Protein AF-A0A7V9NIE2-F1 (afdb_monomer)

Solvent-accessible surface area (backbone atoms only — not comparable to full-atom values): 6715 Å² total; per-residue (Å²): 135,88,82,85,73,83,76,85,83,77,75,79,85,68,90,75,91,60,94,79,63,49,63,62,54,50,50,54,48,51,52,43,43,53,53,33,67,74,74,53,72,63,60,43,88,40,76,58,90,54,33,42,26,40,33,20,79,86,56,65,52,68,49,96,52,46,78,55,69,90,69,70,85,76,87,76,73,86,70,69,70,70,79,73,52,81,70,78,75,77,83,80,76,85,78,84,80,132

Foldseek 3Di:
DDDPDPDDPPPPPDPDDDPPVPVVVVVVLVVQVVVCVVVPFPWDWDDDPQFTWTAGPRSRDTDPTDGHDPDDDDDDDDDDVVVVPPDDPPPDDDDDDD

Sequence (98 aa):
MVTNYPRTLTADDAPVAAHTGNVLAWAARRVRQALCGLGGHDTVRHFEGKRVMMRCISCGHDTPGWEVADRGPRPRFEGDPRRHRLARTPTLTLRKSA

Nearest PDB structures (foldseek):
  7eu1-assembly1_I  TM=2.777E-01  e=5.182E+00  Arabidopsis thaliana
  4s36-assembly1_A  TM=2.527E-01  e=5.534E+00  Pseudomonas aeruginosa
  6elz-assembly1_n  TM=3.019E-01  e=9.992E+00  Saccharomyces cerevisiae S288C
  6rfl-assembly1_I  TM=2.567E-01  e=4.853E+00  Vaccinia virus GLV-1h68
  4s37-assembly3_G  TM=2.519E-01  e=8.762E+00  Pseudomonas aeruginosa

Structure (mmCIF, N/CA/C/O backbone):
data_AF-A0A7V9NIE2-F1
#
_entry.id   AF-A0A7V9NIE2-F1
#
loop_
_atom_site.group_PDB
_atom_site.id
_atom_site.type_symbol
_atom_site.label_atom_id
_atom_site.label_alt_id
_atom_site.label_comp_id
_atom_site.label_asym_id
_atom_site.label_entity_id
_atom_site.label_seq_id
_atom_site.pdbx_PDB_ins_code
_atom_site.Cartn_x
_atom_site.Cartn_y
_atom_site.Cartn_z
_atom_site.occupancy
_atom_site.B_iso_or_equiv
_atom_site.auth_seq_id
_atom_site.auth_comp_id
_atom_site.auth_asym_id
_atom_site.auth_atom_id
_atom_site.pdbx_PDB_model_num
ATOM 1 N N . MET A 1 1 ? 1.210 17.596 15.041 1.00 43.22 1 MET A N 1
ATOM 2 C CA . MET A 1 1 ? 1.538 16.349 14.318 1.00 43.22 1 MET A CA 1
ATOM 3 C C . MET A 1 1 ? 1.330 16.629 12.837 1.00 43.22 1 MET A C 1
ATOM 5 O O . MET A 1 1 ? 0.198 16.838 12.431 1.00 43.22 1 MET A O 1
ATOM 9 N N . VAL A 1 2 ? 2.409 16.802 12.072 1.00 36.66 2 VAL A N 1
ATOM 10 C CA . VAL A 1 2 ? 2.341 17.173 10.648 1.00 36.66 2 VAL A CA 1
ATOM 11 C C . VAL A 1 2 ? 2.167 15.890 9.839 1.00 36.66 2 VAL A C 1
ATOM 13 O O . VAL A 1 2 ? 3.130 15.160 9.633 1.00 36.66 2 VAL A O 1
ATOM 16 N N . THR A 1 3 ? 0.944 15.574 9.418 1.00 55.72 3 THR A N 1
ATOM 17 C CA . THR A 1 3 ? 0.688 14.462 8.491 1.00 55.72 3 THR A CA 1
ATOM 18 C C . THR A 1 3 ? 0.656 15.003 7.070 1.00 55.72 3 THR A C 1
ATOM 20 O O . THR A 1 3 ? -0.396 15.347 6.535 1.00 55.72 3 THR A O 1
ATOM 23 N N . ASN A 1 4 ? 1.842 15.119 6.480 1.00 52.16 4 ASN A N 1
ATOM 24 C CA . ASN A 1 4 ? 2.006 15.283 5.043 1.00 52.16 4 ASN A CA 1
ATOM 25 C C . ASN A 1 4 ? 1.734 13.921 4.385 1.00 52.16 4 ASN A C 1
ATOM 27 O O . ASN A 1 4 ? 2.594 13.043 4.405 1.00 52.16 4 ASN A O 1
ATOM 31 N N . TYR A 1 5 ? 0.521 13.722 3.868 1.00 52.66 5 TYR A N 1
ATOM 32 C CA . TYR A 1 5 ? 0.242 12.616 2.956 1.00 52.66 5 TYR A CA 1
ATOM 33 C C . TYR A 1 5 ? 0.466 13.123 1.530 1.00 52.66 5 TYR A C 1
ATOM 35 O O . TYR A 1 5 ? -0.289 13.993 1.081 1.00 52.66 5 TYR A O 1
ATOM 43 N N . PRO A 1 6 ? 1.481 12.624 0.804 1.00 52.41 6 PRO A N 1
ATOM 44 C CA . PRO A 1 6 ? 1.607 12.948 -0.603 1.00 52.41 6 PRO A CA 1
ATOM 45 C C . PRO A 1 6 ? 0.386 12.404 -1.353 1.00 52.41 6 PRO A C 1
ATOM 47 O O . PRO A 1 6 ? -0.094 11.299 -1.100 1.00 52.41 6 PRO A O 1
ATOM 50 N N . ARG A 1 7 ? -0.127 13.260 -2.239 1.00 53.91 7 ARG A N 1
ATOM 51 C CA . ARG A 1 7 ? -1.329 13.088 -3.057 1.00 53.91 7 ARG A CA 1
ATOM 52 C C . ARG A 1 7 ? -1.369 11.728 -3.759 1.00 53.91 7 ARG A C 1
ATOM 54 O O . ARG A 1 7 ? -0.353 11.200 -4.201 1.00 53.91 7 ARG A O 1
ATOM 61 N N . THR A 1 8 ? -2.591 11.233 -3.910 1.00 52.78 8 THR A N 1
ATOM 62 C CA . THR A 1 8 ? -2.993 10.098 -4.738 1.00 52.78 8 THR A CA 1
ATOM 63 C C . THR A 1 8 ? -2.425 10.209 -6.154 1.00 52.78 8 THR A C 1
ATOM 65 O O . THR A 1 8 ? -2.799 11.094 -6.919 1.00 52.78 8 THR A O 1
ATOM 68 N N . LEU A 1 9 ? -1.545 9.274 -6.513 1.00 52.50 9 LEU A N 1
ATOM 69 C CA . LEU A 1 9 ? -1.242 8.942 -7.903 1.00 52.50 9 LEU A CA 1
ATOM 70 C C . LEU A 1 9 ? -2.406 8.094 -8.427 1.00 52.50 9 LEU A C 1
ATOM 72 O O . LEU A 1 9 ? -2.334 6.867 -8.442 1.00 52.50 9 LEU A O 1
ATOM 76 N N . THR A 1 10 ? -3.512 8.743 -8.784 1.00 42.88 10 THR A N 1
ATOM 77 C CA . THR A 1 10 ? -4.519 8.132 -9.654 1.00 42.88 10 THR A CA 1
ATOM 78 C C . THR A 1 10 ? -3.874 7.985 -11.027 1.00 42.88 10 THR A C 1
ATOM 80 O O . THR A 1 10 ? -3.767 8.950 -11.779 1.00 42.88 10 THR A O 1
ATOM 83 N N . ALA A 1 11 ? -3.352 6.797 -11.324 1.00 47.41 11 ALA A N 1
ATOM 84 C CA . ALA A 1 11 ? -3.112 6.417 -12.703 1.00 47.41 11 ALA A CA 1
ATOM 85 C C . ALA A 1 11 ? -4.488 6.091 -13.290 1.00 47.41 11 ALA A C 1
ATOM 87 O O . ALA A 1 11 ? -5.058 5.046 -12.989 1.00 47.41 11 ALA A O 1
ATOM 88 N N . ASP A 1 12 ? -5.044 7.037 -14.042 1.00 43.59 12 ASP A N 1
ATOM 89 C CA . ASP A 1 12 ? -6.194 6.799 -14.902 1.00 43.59 12 ASP A CA 1
ATOM 90 C C . ASP A 1 12 ? -5.819 5.712 -15.920 1.00 43.59 12 ASP A C 1
ATOM 92 O O . ASP A 1 12 ? -5.156 5.982 -16.923 1.00 43.59 12 ASP A O 1
ATOM 96 N N . ASP A 1 13 ? -6.235 4.471 -15.672 1.00 46.75 13 ASP A N 1
ATOM 97 C CA . ASP A 1 13 ? -6.237 3.416 -16.685 1.00 46.75 13 ASP A CA 1
ATOM 98 C C . ASP A 1 13 ? -7.392 3.681 -17.669 1.00 46.75 13 ASP A C 1
ATOM 100 O O . ASP A 1 13 ? -8.412 2.992 -17.694 1.00 46.75 13 ASP A O 1
ATOM 104 N N . ALA A 1 14 ? -7.243 4.718 -18.496 1.00 40.78 14 ALA A N 1
ATOM 105 C CA . ALA A 1 14 ? -8.038 4.859 -19.708 1.00 40.78 14 ALA A CA 1
ATOM 106 C C . ALA A 1 14 ? -7.542 3.820 -20.734 1.00 40.78 14 ALA A C 1
ATOM 108 O O . ALA A 1 14 ? -6.353 3.820 -21.074 1.00 40.78 14 ALA A O 1
ATOM 109 N N . PRO A 1 15 ? -8.401 2.932 -21.270 1.00 48.62 15 PRO A N 1
ATOM 110 C CA . PRO A 1 15 ? -7.987 1.997 -22.307 1.00 48.62 15 PRO A CA 1
ATOM 111 C C . PRO A 1 15 ? -7.808 2.753 -23.631 1.00 48.62 15 PRO A C 1
ATOM 113 O O . PRO A 1 15 ? -8.755 2.949 -24.390 1.00 48.62 15 PRO A O 1
ATOM 116 N N . VAL A 1 16 ? -6.579 3.189 -23.917 1.00 49.56 16 VAL A N 1
ATOM 117 C CA . VAL A 1 16 ? -6.219 3.790 -25.208 1.00 49.56 16 VAL A CA 1
ATOM 118 C C . VAL A 1 16 ? -5.820 2.678 -26.179 1.00 49.56 16 VAL A C 1
ATOM 120 O O . VAL A 1 16 ? -4.867 1.931 -25.959 1.00 49.56 16 VAL A O 1
ATOM 123 N N . ALA A 1 17 ? -6.593 2.544 -27.252 1.00 50.75 17 ALA A N 1
ATOM 124 C CA . ALA A 1 17 ? -6.410 1.549 -28.297 1.00 50.75 17 ALA A CA 1
ATOM 125 C C . ALA A 1 17 ? -5.091 1.749 -29.076 1.00 50.75 17 ALA A C 1
ATOM 127 O O . ALA A 1 17 ? -4.906 2.773 -29.726 1.00 50.75 17 ALA A O 1
ATOM 128 N N . ALA A 1 18 ? -4.209 0.739 -29.076 1.00 50.22 18 ALA A N 1
ATOM 129 C CA . ALA A 1 18 ? -3.139 0.564 -30.068 1.00 50.22 18 ALA A CA 1
ATOM 130 C C . ALA A 1 18 ? -2.716 -0.921 -30.142 1.00 50.22 18 ALA A C 1
ATOM 132 O O . ALA A 1 18 ? -2.052 -1.450 -29.250 1.00 50.22 18 ALA A O 1
ATOM 133 N N . HIS A 1 19 ? -3.136 -1.627 -31.195 1.00 57.91 19 HIS A N 1
ATOM 134 C CA . HIS A 1 19 ? -3.146 -3.099 -31.248 1.00 57.91 19 HIS A CA 1
ATOM 135 C C . HIS A 1 19 ? -1.834 -3.768 -31.726 1.00 57.91 19 HIS A C 1
ATOM 137 O O . HIS A 1 19 ? -1.786 -4.985 -31.850 1.00 57.91 19 HIS A O 1
ATOM 143 N N . THR A 1 20 ? -0.744 -3.023 -31.941 1.00 57.28 20 THR A N 1
ATOM 144 C CA . THR A 1 20 ? 0.570 -3.583 -32.350 1.00 57.28 20 THR A CA 1
ATOM 145 C C . THR A 1 20 ? 1.685 -3.387 -31.316 1.00 57.28 20 THR A C 1
ATOM 147 O O . THR A 1 20 ? 2.603 -4.199 -31.249 1.00 57.28 20 THR A O 1
ATOM 150 N N . GLY A 1 21 ? 1.588 -2.383 -30.436 1.00 60.09 21 GLY A N 1
ATOM 151 C CA . GLY A 1 21 ? 2.552 -2.157 -29.343 1.00 60.09 21 GLY A CA 1
ATOM 152 C C . GLY A 1 21 ? 2.277 -2.963 -28.064 1.00 60.09 21 GLY A C 1
ATOM 153 O O . GLY A 1 21 ? 3.125 -3.032 -27.175 1.00 60.09 21 GLY A O 1
ATOM 154 N N . ASN A 1 22 ? 1.101 -3.588 -27.962 1.00 74.00 22 ASN A N 1
ATOM 155 C CA . ASN A 1 22 ? 0.602 -4.162 -26.710 1.00 74.00 22 ASN A CA 1
ATOM 156 C C . ASN A 1 22 ? 1.314 -5.472 -26.313 1.00 74.00 22 ASN A C 1
ATOM 158 O O . ASN A 1 22 ? 1.585 -5.700 -25.138 1.00 74.00 22 ASN A O 1
ATOM 162 N N . VAL A 1 23 ? 1.700 -6.313 -27.282 1.00 84.75 23 VAL A N 1
ATOM 163 C CA . VAL A 1 23 ? 2.344 -7.611 -26.994 1.00 84.75 23 VAL A CA 1
ATOM 164 C C . VAL A 1 23 ? 3.772 -7.429 -26.482 1.00 84.75 23 VAL A C 1
ATOM 166 O O . VAL A 1 23 ? 4.138 -8.029 -25.474 1.00 84.75 23 VAL A O 1
ATOM 169 N N . LEU A 1 24 ? 4.569 -6.567 -27.125 1.00 88.88 24 LEU A N 1
ATOM 170 C CA . LEU A 1 24 ? 5.937 -6.283 -26.680 1.00 88.88 24 LEU A CA 1
ATOM 171 C C . LEU A 1 24 ? 5.939 -5.589 -25.311 1.00 88.88 24 LEU A C 1
ATOM 173 O O . LEU A 1 24 ? 6.718 -5.959 -24.433 1.00 88.88 24 LEU A O 1
ATOM 177 N N . ALA A 1 25 ? 5.030 -4.632 -25.097 1.00 84.06 25 ALA A N 1
ATOM 178 C CA . ALA A 1 25 ? 4.875 -3.956 -23.811 1.00 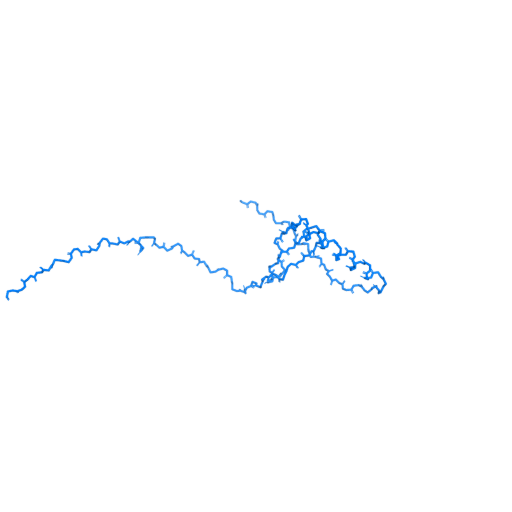84.06 25 ALA A CA 1
ATOM 179 C C . ALA A 1 25 ? 4.448 -4.927 -22.695 1.00 84.06 25 ALA A C 1
ATOM 181 O O . ALA A 1 25 ? 5.005 -4.896 -21.592 1.00 84.06 25 ALA A O 1
ATOM 182 N N . TRP A 1 26 ? 3.506 -5.828 -22.983 1.00 86.06 26 TRP A N 1
ATOM 183 C CA . TRP A 1 26 ? 3.087 -6.883 -22.063 1.00 86.06 26 TRP A CA 1
ATOM 184 C C . TRP A 1 26 ? 4.230 -7.855 -21.749 1.00 86.06 26 TRP A C 1
ATOM 186 O O . TRP A 1 26 ? 4.482 -8.142 -20.576 1.00 86.06 26 TRP A O 1
ATOM 196 N N . ALA A 1 27 ? 4.972 -8.308 -22.763 1.00 88.25 27 ALA A N 1
ATOM 197 C CA . ALA A 1 27 ? 6.098 -9.223 -22.592 1.00 88.25 27 ALA A CA 1
ATOM 198 C C . ALA A 1 27 ? 7.205 -8.583 -21.742 1.00 88.25 27 ALA A C 1
ATOM 2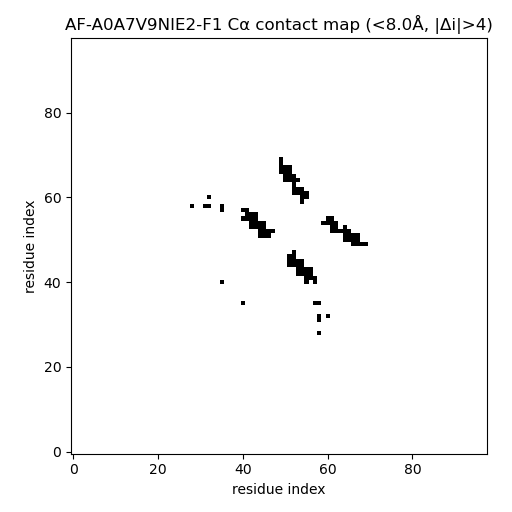00 O O . ALA A 1 27 ? 7.658 -9.177 -20.763 1.00 88.25 27 ALA A O 1
ATOM 201 N N . ALA A 1 28 ? 7.567 -7.330 -22.032 1.00 88.69 28 ALA A N 1
ATOM 202 C CA . ALA A 1 28 ? 8.531 -6.575 -21.237 1.00 88.69 28 ALA A CA 1
ATOM 203 C C . ALA A 1 28 ? 8.078 -6.422 -19.773 1.00 88.69 28 ALA A C 1
ATOM 205 O O . ALA A 1 28 ? 8.886 -6.552 -18.851 1.00 88.69 28 ALA A O 1
ATOM 206 N N . ARG A 1 29 ? 6.779 -6.197 -19.532 1.00 85.69 29 ARG A N 1
ATOM 207 C CA . ARG A 1 29 ? 6.209 -6.138 -18.177 1.00 85.69 29 ARG A CA 1
ATOM 208 C C . ARG A 1 29 ? 6.311 -7.485 -17.451 1.00 85.69 29 ARG A C 1
ATOM 210 O O . ARG A 1 29 ? 6.660 -7.497 -16.272 1.00 85.69 29 ARG A O 1
ATOM 217 N N . ARG A 1 30 ? 6.075 -8.608 -18.138 1.00 88.94 30 ARG A N 1
ATOM 218 C CA . ARG A 1 30 ? 6.223 -9.959 -17.561 1.00 88.94 30 ARG A CA 1
ATOM 219 C C . ARG A 1 30 ? 7.672 -10.306 -17.236 1.00 88.94 30 ARG A C 1
ATOM 221 O O . ARG A 1 30 ? 7.922 -10.853 -16.166 1.00 88.94 30 ARG A O 1
ATOM 228 N N . VAL A 1 31 ? 8.620 -9.922 -18.089 1.00 90.69 31 VAL A N 1
ATOM 229 C CA . VAL A 1 31 ? 10.055 -10.106 -17.816 1.00 90.69 31 VAL A CA 1
ATOM 230 C C . VAL A 1 31 ? 10.475 -9.319 -16.575 1.00 90.69 31 VAL A C 1
ATOM 232 O O . VAL A 1 31 ? 11.083 -9.890 -15.674 1.00 90.69 31 VAL A O 1
ATOM 235 N N . ARG A 1 32 ? 10.086 -8.039 -16.461 1.00 88.12 32 ARG A N 1
ATOM 236 C CA . ARG A 1 32 ? 10.372 -7.241 -15.253 1.00 88.12 32 ARG A CA 1
ATOM 237 C C . ARG A 1 32 ? 9.783 -7.867 -13.991 1.00 88.12 32 ARG A C 1
ATOM 239 O O . ARG A 1 32 ? 10.440 -7.894 -12.957 1.00 88.12 32 ARG A O 1
ATOM 246 N N . GLN A 1 33 ? 8.560 -8.386 -14.074 1.00 89.38 33 GLN A N 1
ATOM 247 C CA . GLN A 1 33 ? 7.919 -9.063 -12.952 1.00 89.38 33 GLN A CA 1
ATOM 248 C C . GLN A 1 33 ? 8.67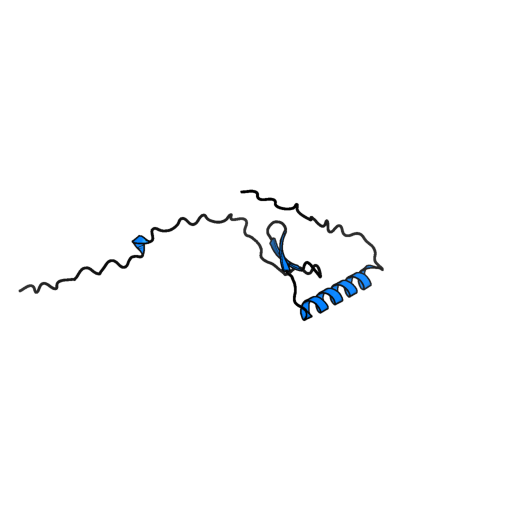6 -10.337 -12.540 1.00 89.38 33 GLN A C 1
ATOM 250 O O . GLN A 1 33 ? 8.886 -10.539 -11.348 1.00 89.38 33 GLN A O 1
ATOM 255 N N . ALA A 1 34 ? 9.134 -11.148 -13.500 1.00 89.50 34 ALA A N 1
ATOM 256 C CA . ALA A 1 34 ? 9.920 -12.355 -13.233 1.00 89.50 34 ALA A CA 1
ATOM 257 C C . ALA A 1 34 ? 11.290 -12.039 -12.609 1.00 89.50 34 ALA A C 1
ATOM 259 O O . ALA A 1 34 ? 11.693 -12.690 -11.648 1.00 89.50 34 ALA A O 1
ATOM 260 N N . LEU A 1 35 ? 11.974 -11.002 -13.103 1.00 90.25 35 LEU A N 1
ATOM 261 C CA . LEU A 1 35 ? 13.248 -10.544 -12.540 1.00 90.25 35 LEU A CA 1
ATOM 262 C C . LEU A 1 35 ? 13.086 -10.052 -11.095 1.00 90.25 35 LEU A C 1
ATOM 264 O O . LEU A 1 35 ? 13.876 -10.424 -10.230 1.00 90.25 35 LEU A O 1
ATOM 268 N N . CYS A 1 36 ? 12.031 -9.285 -10.802 1.00 89.00 36 CYS A N 1
ATOM 269 C CA . CYS A 1 36 ? 11.712 -8.906 -9.423 1.00 89.00 36 CYS A CA 1
ATOM 270 C C . CYS A 1 36 ? 11.317 -10.111 -8.553 1.00 89.00 36 CYS A C 1
ATOM 272 O O . CYS A 1 36 ? 11.622 -10.115 -7.368 1.00 89.00 36 CYS A O 1
ATOM 274 N N . GLY A 1 37 ? 10.696 -11.151 -9.118 1.00 85.75 37 GLY A N 1
ATOM 275 C CA . GLY A 1 37 ? 10.399 -12.386 -8.386 1.00 85.75 37 GLY A CA 1
ATOM 276 C C . GLY A 1 37 ? 11.654 -13.133 -7.920 1.00 85.75 37 GLY A C 1
ATOM 277 O O . GLY A 1 37 ? 11.638 -13.749 -6.860 1.00 85.75 37 GLY A O 1
ATOM 278 N N . LEU A 1 38 ? 12.752 -13.036 -8.677 1.00 89.25 38 LEU A N 1
ATOM 279 C CA . LEU A 1 38 ? 14.048 -13.624 -8.320 1.00 89.25 38 LEU A CA 1
ATOM 280 C C . LEU A 1 38 ? 14.836 -12.759 -7.325 1.00 89.25 38 LEU A C 1
ATOM 282 O O . LEU A 1 38 ? 15.481 -13.296 -6.431 1.00 89.25 38 LEU A O 1
ATOM 286 N N . GLY A 1 39 ? 14.795 -11.431 -7.482 1.00 87.12 39 GLY A N 1
ATOM 287 C CA . GLY A 1 39 ? 15.521 -10.484 -6.622 1.00 87.12 39 GLY A CA 1
ATOM 288 C C . GLY A 1 39 ? 14.787 -10.078 -5.338 1.00 87.12 39 GLY A C 1
ATOM 289 O O . GLY A 1 39 ? 15.396 -9.502 -4.441 1.00 87.12 39 GLY A O 1
ATOM 290 N N . GLY A 1 40 ? 13.492 -10.377 -5.245 1.00 85.19 40 GLY A N 1
ATOM 291 C CA . GLY A 1 40 ? 12.606 -9.876 -4.202 1.00 85.19 40 GLY A CA 1
ATOM 292 C C . GLY A 1 40 ? 11.850 -8.621 -4.643 1.00 85.19 40 GLY A C 1
ATOM 293 O O . GLY A 1 40 ? 12.352 -7.770 -5.380 1.00 85.19 40 GLY A O 1
ATOM 294 N N . HIS A 1 41 ? 10.603 -8.507 -4.186 1.00 88.12 41 HIS A N 1
ATOM 295 C CA . HIS A 1 41 ? 9.764 -7.349 -4.470 1.00 88.12 41 HIS A CA 1
ATOM 296 C C . HIS A 1 41 ? 9.861 -6.323 -3.338 1.00 88.12 41 HIS A C 1
ATOM 298 O O . HIS A 1 41 ? 9.510 -6.630 -2.199 1.00 88.12 41 HIS A O 1
ATOM 304 N N . ASP A 1 42 ? 10.239 -5.084 -3.666 1.00 88.25 42 ASP A N 1
ATOM 305 C CA . ASP A 1 42 ? 10.037 -3.944 -2.769 1.00 88.25 42 ASP A CA 1
ATOM 306 C C . ASP A 1 42 ? 8.586 -3.468 -2.902 1.00 88.25 42 ASP A C 1
ATOM 308 O O . ASP A 1 42 ? 8.196 -2.865 -3.912 1.00 88.25 42 ASP A O 1
ATOM 312 N N . THR A 1 43 ? 7.753 -3.876 -1.944 1.00 90.06 43 THR A N 1
ATOM 313 C CA . THR A 1 43 ? 6.303 -3.675 -1.992 1.00 90.06 43 THR A CA 1
ATOM 314 C C . THR A 1 43 ? 5.840 -2.660 -0.965 1.00 90.06 43 THR A C 1
ATOM 316 O O . THR A 1 43 ? 6.158 -2.741 0.220 1.00 90.06 43 THR A O 1
ATOM 319 N N . VAL A 1 44 ? 5.008 -1.729 -1.421 1.00 91.12 44 VAL A N 1
ATOM 320 C CA . VAL A 1 44 ? 4.363 -0.722 -0.580 1.00 91.12 44 VAL A CA 1
ATOM 321 C C . VAL A 1 44 ? 2.860 -0.965 -0.537 1.00 91.12 44 VAL A C 1
ATOM 323 O O . VAL A 1 44 ? 2.268 -1.477 -1.488 1.00 91.12 44 VAL A O 1
ATOM 326 N N . ARG A 1 45 ? 2.222 -0.602 0.579 1.00 91.12 45 ARG A N 1
ATOM 327 C CA . ARG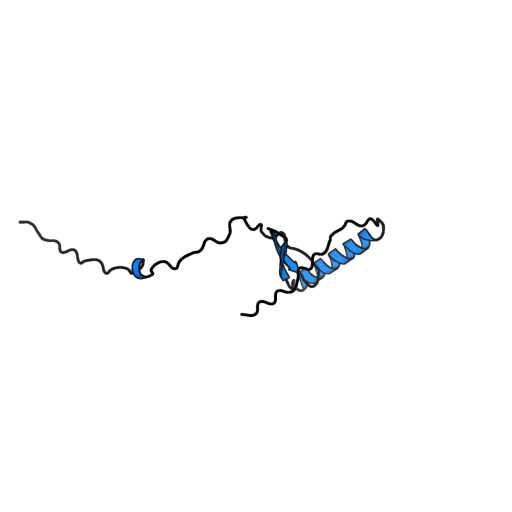 A 1 45 ? 0.761 -0.670 0.706 1.00 91.12 45 ARG A CA 1
ATOM 328 C C . ARG A 1 45 ? 0.118 0.383 -0.188 1.00 91.12 45 ARG A C 1
ATOM 330 O O . ARG A 1 45 ? 0.379 1.573 -0.028 1.00 91.12 45 ARG A O 1
ATOM 337 N N . HIS A 1 46 ? -0.745 -0.067 -1.083 1.00 86.88 46 HIS A N 1
ATOM 338 C CA . HIS A 1 46 ? -1.548 0.766 -1.957 1.00 86.88 46 HIS A CA 1
ATOM 339 C C . HIS A 1 46 ? -3.027 0.621 -1.593 1.00 86.88 46 HIS A C 1
ATOM 341 O O . HIS A 1 46 ? -3.522 -0.485 -1.364 1.00 86.88 46 HIS A O 1
ATOM 347 N N . PHE A 1 47 ? -3.713 1.757 -1.519 1.00 88.94 47 PHE A N 1
ATOM 348 C CA . PHE A 1 47 ? -5.126 1.843 -1.178 1.00 88.94 47 PHE A CA 1
ATOM 349 C C . PHE A 1 47 ? -5.889 2.314 -2.411 1.00 88.94 47 PHE A C 1
ATOM 351 O O . PHE A 1 47 ? -5.689 3.439 -2.864 1.00 88.94 47 PHE A O 1
ATOM 358 N N . GLU A 1 48 ? -6.770 1.463 -2.922 1.00 86.44 48 GLU A N 1
ATOM 359 C CA . GLU A 1 48 ? -7.663 1.778 -4.033 1.00 86.44 48 GLU A CA 1
ATOM 360 C C . GLU A 1 48 ? -9.107 1.645 -3.542 1.00 86.44 48 GLU A C 1
ATOM 362 O O . GLU A 1 48 ? -9.651 0.547 -3.412 1.00 86.44 48 GLU A O 1
ATOM 367 N N . GLY A 1 49 ? -9.722 2.773 -3.184 1.00 85.00 49 GLY A N 1
ATOM 368 C CA . GLY A 1 49 ? -11.065 2.797 -2.605 1.00 85.00 49 GLY A CA 1
ATOM 369 C C . GLY A 1 49 ? -11.175 1.909 -1.359 1.00 85.00 49 GLY A C 1
ATOM 370 O O . GLY A 1 49 ? -10.583 2.205 -0.323 1.00 85.00 49 GLY A O 1
ATOM 371 N N . LYS A 1 50 ? -11.938 0.815 -1.470 1.00 85.75 50 LYS A N 1
ATOM 372 C CA . LYS A 1 50 ? -12.142 -0.184 -0.405 1.00 85.75 50 LYS A CA 1
ATOM 373 C C . LYS A 1 50 ? -11.190 -1.377 -0.509 1.00 85.75 50 LYS A C 1
ATOM 375 O O . LYS A 1 50 ? -11.430 -2.394 0.126 1.00 85.75 50 LYS A O 1
ATOM 380 N N . ARG A 1 51 ? -10.136 -1.311 -1.320 1.00 87.00 51 ARG A N 1
ATOM 381 C CA . ARG A 1 51 ? -9.175 -2.405 -1.499 1.00 87.00 51 ARG A CA 1
ATOM 382 C C . ARG A 1 51 ? -7.797 -1.987 -1.015 1.00 87.00 51 ARG A C 1
ATOM 384 O O . ARG A 1 51 ? -7.336 -0.877 -1.272 1.00 87.00 51 ARG A O 1
ATOM 391 N N . VAL A 1 52 ? -7.145 -2.897 -0.303 1.00 90.94 52 VAL A N 1
ATOM 392 C CA . VAL A 1 52 ? -5.763 -2.761 0.160 1.00 90.94 52 VAL A CA 1
ATOM 393 C C . VAL A 1 52 ? -4.943 -3.817 -0.537 1.00 90.94 52 VAL A C 1
ATOM 395 O O . VAL A 1 52 ? -5.148 -5.006 -0.315 1.00 90.94 52 VAL A O 1
ATOM 398 N N . MET A 1 53 ? -3.991 -3.389 -1.348 1.00 92.19 53 MET A N 1
ATOM 399 C CA . MET A 1 53 ? -3.082 -4.273 -2.065 1.00 92.19 53 MET A CA 1
ATOM 400 C C . MET A 1 53 ? -1.637 -3.878 -1.807 1.00 92.19 53 MET A C 1
ATOM 402 O O . MET A 1 53 ? -1.341 -2.789 -1.316 1.00 92.19 53 MET A O 1
ATOM 406 N N . MET A 1 54 ? -0.724 -4.794 -2.098 1.00 91.81 54 MET A N 1
ATOM 407 C CA . MET A 1 54 ? 0.703 -4.503 -2.085 1.00 91.81 54 MET A CA 1
ATOM 408 C C . MET A 1 54 ? 1.128 -4.246 -3.527 1.00 91.81 54 MET A C 1
ATOM 410 O O . MET A 1 54 ? 0.926 -5.115 -4.373 1.00 91.81 54 MET A O 1
ATOM 414 N N . ARG A 1 55 ? 1.713 -3.077 -3.798 1.00 91.38 55 ARG A N 1
ATOM 415 C CA . ARG A 1 55 ? 2.229 -2.699 -5.118 1.00 91.38 55 ARG A CA 1
ATOM 416 C C . ARG A 1 55 ? 3.747 -2.674 -5.091 1.00 91.38 55 ARG A C 1
ATOM 418 O O . ARG A 1 55 ? 4.340 -2.016 -4.237 1.00 91.38 55 ARG A O 1
ATOM 425 N N . CYS A 1 56 ? 4.387 -3.367 -6.026 1.00 92.00 56 CYS A N 1
ATOM 426 C CA . CYS A 1 56 ? 5.836 -3.286 -6.183 1.00 92.00 56 CYS A CA 1
ATOM 427 C C . CYS A 1 56 ? 6.238 -1.972 -6.866 1.00 92.00 56 CYS A C 1
ATOM 429 O O . CYS A 1 56 ? 5.760 -1.685 -7.966 1.00 92.00 56 CYS A O 1
ATOM 431 N N . ILE A 1 57 ? 7.146 -1.200 -6.263 1.00 90.06 57 ILE A N 1
ATOM 432 C CA . ILE A 1 57 ? 7.605 0.079 -6.839 1.00 90.06 57 ILE A CA 1
ATOM 433 C C . ILE A 1 57 ? 8.502 -0.108 -8.073 1.00 90.06 57 ILE A C 1
ATOM 435 O O . ILE A 1 57 ? 8.567 0.774 -8.923 1.00 90.06 57 ILE A O 1
ATOM 439 N N . SER A 1 58 ? 9.157 -1.267 -8.203 1.00 87.31 58 SER A N 1
ATOM 440 C CA . SER A 1 58 ? 10.101 -1.555 -9.293 1.00 87.31 58 SER A CA 1
ATOM 441 C C . SER A 1 58 ? 9.425 -2.127 -10.542 1.00 87.31 58 SER A C 1
ATOM 443 O O . SER A 1 58 ? 9.741 -1.719 -11.658 1.00 87.31 58 SER A O 1
ATOM 445 N N . CYS A 1 59 ? 8.493 -3.077 -10.387 1.00 88.19 59 CYS A N 1
ATOM 446 C CA . CYS A 1 59 ? 7.817 -3.722 -11.523 1.00 88.19 59 CYS A CA 1
ATOM 447 C C . CYS A 1 59 ? 6.341 -3.335 -11.691 1.00 88.19 59 CYS A C 1
ATOM 449 O O . CYS A 1 59 ? 5.754 -3.666 -12.722 1.00 88.19 59 CYS A O 1
ATOM 451 N N . GLY A 1 60 ? 5.743 -2.640 -10.718 1.00 87.06 60 GLY A N 1
ATOM 452 C CA . GLY A 1 60 ? 4.336 -2.231 -10.760 1.00 87.06 60 GLY A CA 1
ATOM 453 C C . GLY A 1 60 ? 3.345 -3.385 -10.613 1.00 87.06 60 GLY A C 1
ATOM 454 O O . GLY A 1 60 ? 2.191 -3.238 -10.990 1.00 87.06 60 GLY A O 1
ATOM 455 N N . HIS A 1 61 ? 3.788 -4.551 -10.134 1.00 88.94 61 HIS A N 1
ATOM 456 C CA . HIS A 1 61 ? 2.893 -5.673 -9.884 1.00 88.94 61 HIS A CA 1
ATOM 457 C C . HIS A 1 61 ? 2.091 -5.455 -8.598 1.00 88.94 61 HIS A C 1
ATOM 459 O O . HIS A 1 61 ? 2.687 -5.216 -7.544 1.00 88.94 61 HIS A O 1
ATOM 465 N N . ASP A 1 62 ? 0.770 -5.592 -8.706 1.00 89.25 62 ASP A N 1
ATOM 466 C CA . ASP A 1 62 ? -0.164 -5.567 -7.583 1.00 89.25 62 ASP A CA 1
ATOM 467 C C . ASP A 1 62 ? -0.516 -6.985 -7.125 1.00 89.25 62 ASP A C 1
ATOM 469 O O . ASP A 1 62 ? -0.779 -7.878 -7.939 1.00 89.25 62 ASP A O 1
ATOM 473 N N . THR A 1 63 ? -0.541 -7.192 -5.811 1.00 87.50 63 THR A N 1
ATOM 474 C CA . THR A 1 63 ? -1.060 -8.425 -5.214 1.00 87.50 63 THR A CA 1
ATOM 475 C C . THR A 1 63 ? -2.594 -8.423 -5.194 1.00 87.50 63 THR A C 1
ATOM 477 O O . THR A 1 63 ? -3.207 -7.358 -5.265 1.00 87.50 63 THR A O 1
ATOM 480 N N . PRO A 1 64 ? -3.251 -9.594 -5.052 1.00 87.00 64 PRO A N 1
ATOM 481 C CA . PRO A 1 64 ? -4.717 -9.676 -4.999 1.00 87.00 64 PRO A CA 1
ATOM 482 C C . PRO A 1 64 ? -5.358 -8.766 -3.935 1.00 87.00 64 PRO A C 1
ATOM 484 O O . PRO A 1 64 ? -6.465 -8.258 -4.132 1.00 87.00 64 PRO A O 1
ATOM 487 N N . GLY A 1 65 ? -4.631 -8.531 -2.839 1.00 89.75 65 GLY A N 1
ATOM 488 C CA . GLY A 1 65 ? -5.030 -7.638 -1.763 1.00 89.75 65 GLY A CA 1
ATOM 489 C C . GLY A 1 65 ? -6.170 -8.174 -0.899 1.00 89.75 65 GLY A C 1
ATOM 490 O O . GLY A 1 65 ? -6.536 -9.347 -0.955 1.00 89.75 65 GLY A O 1
ATOM 491 N N . TRP A 1 66 ? -6.718 -7.280 -0.085 1.00 88.25 66 TRP A N 1
ATOM 492 C CA . TRP A 1 66 ? -7.865 -7.498 0.787 1.00 88.25 66 TRP A CA 1
ATOM 493 C C . TRP A 1 66 ? -8.908 -6.418 0.546 1.00 88.25 66 TRP A C 1
ATOM 495 O O . TRP A 1 66 ? -8.575 -5.260 0.291 1.00 88.25 66 TRP A O 1
ATOM 505 N N . GLU A 1 67 ? -10.174 -6.784 0.687 1.00 89.19 67 GLU A N 1
ATOM 506 C CA . GLU A 1 67 ? -11.265 -5.819 0.730 1.00 89.19 67 GLU A CA 1
ATOM 507 C C . GLU A 1 67 ? -11.454 -5.317 2.165 1.00 89.19 67 GLU A C 1
ATOM 509 O O . GLU A 1 67 ? -11.547 -6.088 3.123 1.00 89.19 67 GLU A O 1
ATOM 514 N N . VAL A 1 68 ? -11.487 -4.000 2.319 1.00 84.88 68 VAL A N 1
ATOM 515 C CA . VAL A 1 68 ? -11.768 -3.302 3.567 1.00 84.88 68 VAL A CA 1
ATOM 516 C C . VAL A 1 68 ? -13.274 -3.143 3.661 1.00 84.88 68 VAL A C 1
ATOM 518 O O . VAL A 1 68 ? -13.897 -2.459 2.851 1.00 84.88 68 VAL A O 1
ATOM 521 N N . ALA A 1 69 ? -13.862 -3.790 4.662 1.00 81.19 69 ALA A N 1
ATOM 522 C CA . ALA A 1 69 ? -15.278 -3.640 4.945 1.00 81.19 69 ALA A CA 1
ATOM 523 C C . ALA A 1 69 ? -15.626 -2.167 5.213 1.00 81.19 69 ALA A C 1
ATOM 525 O O . ALA A 1 69 ? -14.880 -1.454 5.879 1.00 81.19 69 ALA A O 1
ATOM 526 N N . ASP A 1 70 ? -16.825 -1.753 4.803 1.00 78.44 70 ASP A N 1
ATOM 527 C CA . ASP A 1 70 ? -17.357 -0.403 5.057 1.00 78.44 70 ASP A CA 1
ATOM 528 C C . ASP A 1 70 ? -17.532 -0.058 6.537 1.00 78.44 70 ASP A C 1
ATOM 530 O O . ASP A 1 70 ? -17.790 1.088 6.909 1.00 78.44 70 ASP A O 1
ATOM 534 N N . ARG A 1 71 ? -17.423 -1.057 7.413 1.00 78.50 71 ARG A N 1
ATOM 535 C CA . ARG A 1 71 ? -17.476 -0.827 8.848 1.00 78.50 71 ARG A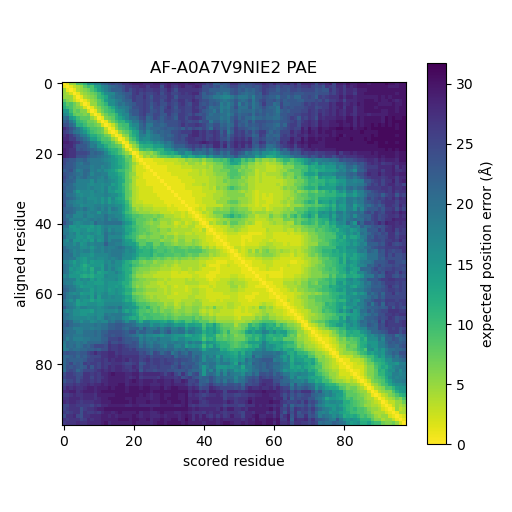 CA 1
ATOM 536 C C . ARG A 1 71 ? -16.162 -0.201 9.290 1.00 78.50 71 ARG A C 1
ATOM 538 O O . ARG A 1 71 ? -15.129 -0.865 9.311 1.00 78.50 71 ARG A O 1
ATOM 545 N N . GLY A 1 72 ? -16.245 1.062 9.704 1.00 76.19 72 GLY A N 1
ATOM 546 C CA . GLY A 1 72 ? -15.134 1.761 10.335 1.00 76.19 72 GLY A CA 1
ATOM 547 C C . GLY A 1 72 ? -14.570 0.983 11.535 1.00 76.19 72 GLY A C 1
ATOM 548 O O . GLY A 1 72 ? -15.277 0.155 12.130 1.00 76.19 72 GLY A O 1
ATOM 549 N N . PRO A 1 73 ? -13.302 1.233 11.908 1.00 78.81 73 PRO A N 1
ATOM 550 C CA . PRO A 1 73 ? -12.676 0.584 13.051 1.00 78.81 73 PRO A CA 1
ATOM 551 C C . PRO A 1 73 ? -13.568 0.704 14.286 1.00 78.81 73 PRO A C 1
ATOM 553 O O . PRO A 1 73 ? -13.964 1.804 14.671 1.00 78.81 73 PRO A O 1
ATOM 556 N N . ARG A 1 74 ? -13.899 -0.426 14.920 1.00 82.06 74 ARG A N 1
ATOM 557 C CA . ARG A 1 74 ? -14.609 -0.378 16.200 1.00 82.06 74 ARG A CA 1
ATOM 558 C C . ARG A 1 74 ? -13.635 0.130 17.260 1.00 82.06 74 ARG A C 1
ATOM 560 O O . ARG A 1 74 ? -12.621 -0.544 17.472 1.00 82.06 74 ARG A O 1
ATOM 567 N N . PRO A 1 75 ? -13.917 1.263 17.929 1.00 82.56 75 PRO A N 1
ATOM 568 C CA . PRO A 1 75 ? -13.084 1.708 19.031 1.00 82.56 75 PRO A CA 1
ATOM 569 C C . PRO A 1 75 ? -13.070 0.600 20.083 1.00 82.56 75 PRO A C 1
ATOM 571 O O . PRO A 1 75 ? -14.117 0.151 20.554 1.00 82.56 75 PRO A O 1
ATOM 574 N N . ARG A 1 76 ? -11.874 0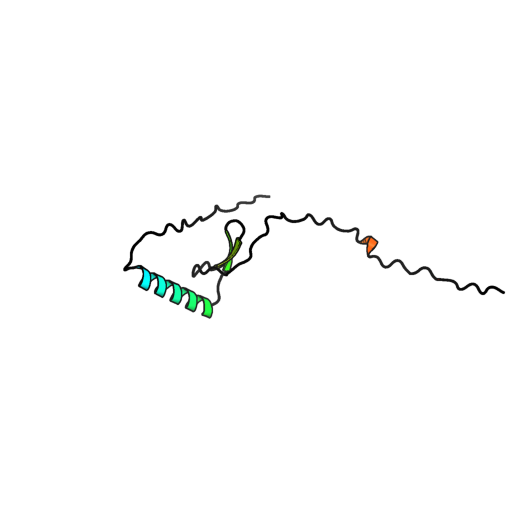.108 20.403 1.00 80.06 76 ARG A N 1
ATOM 575 C CA . ARG A 1 76 ? -11.667 -0.747 21.565 1.00 80.06 76 ARG A CA 1
ATOM 576 C C . ARG A 1 76 ? -11.230 0.165 22.689 1.00 80.06 76 ARG A C 1
ATOM 578 O O . ARG A 1 76 ? -10.198 0.818 22.590 1.00 80.06 76 ARG A O 1
ATOM 585 N N 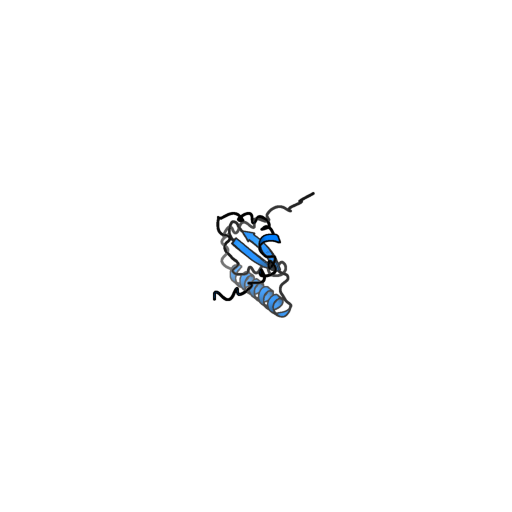. PHE A 1 77 ? -12.042 0.222 23.728 1.00 82.06 77 PHE A N 1
ATOM 586 C CA . PHE A 1 77 ? -11.626 0.831 24.975 1.00 82.06 77 PHE A CA 1
ATOM 587 C C . PHE A 1 77 ? -10.756 -0.179 25.712 1.00 82.06 77 PHE A C 1
ATOM 589 O O . PHE A 1 77 ? -11.057 -1.377 25.701 1.00 82.06 77 PHE A O 1
ATOM 596 N N . GLU A 1 78 ? -9.670 0.301 26.311 1.00 82.56 78 GLU A N 1
ATOM 597 C CA . GLU A 1 78 ? -8.870 -0.494 27.235 1.00 82.56 78 GLU A CA 1
ATOM 598 C C . GLU A 1 78 ? -9.819 -1.068 28.298 1.00 82.56 78 GLU A C 1
ATOM 600 O O . GLU A 1 78 ? -10.511 -0.327 29.002 1.00 82.56 78 GLU A O 1
ATOM 605 N N . GLY A 1 79 ? -9.937 -2.396 28.352 1.00 81.88 79 GLY A N 1
ATOM 606 C CA . GLY A 1 79 ? -10.697 -3.050 29.410 1.00 81.88 79 GLY A CA 1
ATOM 607 C C . GLY A 1 79 ? -9.990 -2.823 30.742 1.00 81.88 79 GLY A C 1
ATOM 608 O O . GLY A 1 79 ? -8.768 -2.753 30.776 1.00 81.88 79 GLY A O 1
ATOM 609 N N . ASP A 1 80 ? -10.735 -2.717 31.844 1.00 83.50 80 ASP A N 1
ATOM 610 C CA . ASP A 1 80 ? -10.115 -2.576 33.163 1.00 83.50 80 ASP A CA 1
ATOM 611 C C . ASP A 1 80 ? -9.238 -3.812 33.464 1.00 83.50 80 ASP A C 1
ATOM 613 O O . ASP A 1 80 ? -9.783 -4.901 33.696 1.00 83.50 80 ASP A O 1
ATOM 617 N N . PRO A 1 81 ? -7.896 -3.678 33.509 1.00 80.25 81 PRO A N 1
ATOM 618 C CA . PRO A 1 81 ? -6.999 -4.810 33.726 1.00 80.25 81 PRO A CA 1
ATOM 619 C C . PRO A 1 81 ? -7.198 -5.441 35.111 1.00 80.25 81 PRO A C 1
ATOM 621 O O . PRO A 1 81 ? -6.798 -6.584 35.343 1.00 80.25 81 PRO A O 1
ATOM 624 N N . ARG A 1 82 ? -7.852 -4.735 36.045 1.00 79.81 82 ARG A N 1
ATOM 625 C CA . ARG A 1 82 ? -8.179 -5.251 37.379 1.00 79.81 82 ARG A CA 1
ATOM 626 C C . ARG A 1 82 ? -9.214 -6.372 37.328 1.00 79.81 82 ARG A C 1
ATOM 628 O O . ARG A 1 82 ? -9.194 -7.215 38.218 1.00 79.81 82 ARG A O 1
ATOM 635 N N . ARG A 1 83 ? -10.054 -6.441 36.286 1.00 74.19 83 ARG A N 1
ATOM 636 C CA . ARG A 1 83 ? -11.037 -7.529 36.098 1.00 74.19 83 ARG A CA 1
ATOM 637 C C . ARG A 1 83 ? -10.388 -8.882 35.811 1.00 74.19 83 ARG A C 1
ATOM 639 O O . ARG A 1 83 ? -10.998 -9.911 36.068 1.00 74.19 83 ARG A O 1
ATOM 646 N N . HIS A 1 84 ? -9.158 -8.876 35.301 1.00 77.75 84 HIS A N 1
ATOM 647 C CA . HIS A 1 84 ? -8.376 -10.080 35.022 1.00 77.75 84 HIS A CA 1
ATOM 648 C C . HIS A 1 84 ? -7.390 -10.424 36.141 1.00 77.75 84 HIS A C 1
ATOM 650 O O . HIS A 1 84 ? -6.651 -11.402 36.031 1.00 77.75 84 HIS A O 1
ATOM 656 N N . ARG A 1 85 ? -7.360 -9.647 37.234 1.00 83.19 85 ARG A N 1
ATOM 657 C CA . ARG A 1 85 ? -6.588 -10.043 38.409 1.00 83.19 85 ARG A CA 1
ATOM 658 C C . ARG A 1 85 ? -7.268 -11.250 39.030 1.00 83.19 85 ARG A C 1
ATOM 660 O O . ARG A 1 85 ? -8.415 -11.167 39.457 1.00 83.19 85 ARG A O 1
ATOM 667 N N . LEU A 1 86 ? -6.533 -12.356 39.094 1.00 79.12 86 LEU A N 1
ATOM 668 C CA . LEU A 1 86 ? -6.909 -13.520 39.880 1.00 79.12 86 LEU A CA 1
ATOM 669 C C . LEU A 1 86 ? -7.048 -13.060 41.334 1.00 79.12 86 LEU A C 1
ATOM 671 O O . LEU A 1 86 ? -6.055 -12.866 42.038 1.00 79.12 86 LEU A O 1
ATOM 675 N N . ALA A 1 87 ? -8.284 -12.803 41.763 1.00 75.00 87 ALA A N 1
ATOM 676 C CA . ALA A 1 87 ? -8.569 -12.569 43.163 1.00 75.00 87 ALA A CA 1
ATOM 677 C C . ALA A 1 87 ? -8.141 -13.832 43.908 1.00 75.00 87 ALA A C 1
ATOM 679 O O . ALA A 1 87 ? -8.543 -14.938 43.544 1.00 75.00 87 ALA A O 1
ATOM 680 N N . ARG A 1 88 ? -7.278 -13.665 44.914 1.00 73.25 88 ARG A N 1
ATOM 681 C CA . ARG A 1 88 ? -6.856 -14.756 45.789 1.00 73.25 88 ARG A CA 1
ATOM 682 C C . ARG A 1 88 ? -8.120 -15.440 46.300 1.00 73.25 88 ARG A C 1
ATOM 684 O O . ARG A 1 88 ?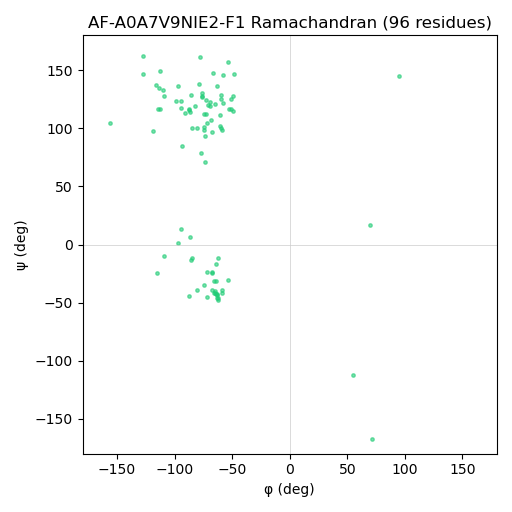 -8.937 -14.788 46.947 1.00 73.25 88 ARG A O 1
ATOM 691 N N . THR A 1 89 ? -8.293 -16.711 45.948 1.00 72.56 89 THR A N 1
ATOM 692 C CA . THR A 1 89 ? -9.477 -17.495 46.295 1.00 72.56 89 THR A CA 1
ATOM 693 C C . THR A 1 89 ? -9.752 -17.346 47.792 1.00 72.56 89 THR A C 1
ATOM 695 O O . THR A 1 89 ? -8.818 -17.529 48.581 1.00 72.56 89 THR A O 1
ATOM 698 N N . PRO A 1 90 ? -10.978 -16.987 48.214 1.00 71.50 90 PRO A N 1
ATOM 699 C CA . PRO A 1 90 ? -11.298 -16.945 49.630 1.00 71.50 90 PRO A CA 1
ATOM 700 C C . PRO A 1 90 ? -11.096 -18.346 50.208 1.00 71.50 90 PRO A C 1
ATOM 702 O O . PRO A 1 90 ? -11.592 -19.330 49.659 1.00 71.50 90 PRO A O 1
ATOM 705 N N . THR A 1 91 ? -10.329 -18.437 51.294 1.00 75.44 91 THR A N 1
ATOM 706 C CA . THR A 1 91 ? -10.101 -19.690 52.013 1.00 75.44 91 THR A CA 1
ATOM 707 C C . THR A 1 91 ? -11.444 -20.203 52.522 1.00 75.44 91 THR A C 1
ATOM 709 O O . THR A 1 91 ? -1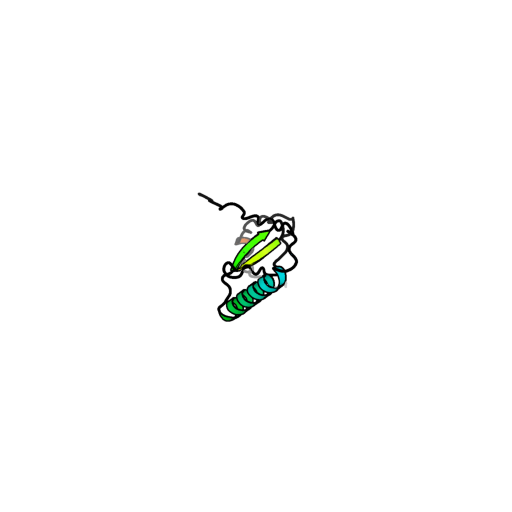1.983 -19.694 53.505 1.00 75.44 91 THR A O 1
ATOM 712 N N . LEU A 1 92 ? -12.006 -21.194 51.830 1.00 74.56 92 LEU A N 1
ATOM 713 C CA . LEU A 1 92 ? -13.219 -21.877 52.258 1.00 74.56 92 LEU A CA 1
ATOM 714 C C . LEU A 1 92 ? -12.878 -22.679 53.515 1.00 74.56 92 LEU A C 1
ATOM 716 O O . LEU A 1 92 ? -12.158 -23.673 53.456 1.00 74.56 92 LEU A O 1
ATOM 720 N N . THR A 1 93 ? -13.355 -22.218 54.669 1.00 79.31 93 THR A N 1
ATOM 721 C CA . THR A 1 93 ? -13.223 -22.964 55.920 1.00 79.31 93 THR A CA 1
ATOM 722 C C . THR A 1 93 ? -14.392 -23.935 56.029 1.00 79.31 93 THR A C 1
ATOM 724 O O . THR A 1 93 ? -15.553 -23.539 56.120 1.00 79.31 93 THR A O 1
ATOM 727 N N . LEU A 1 94 ? -14.088 -25.231 55.983 1.00 79.69 94 LEU A N 1
ATOM 728 C CA . LEU A 1 94 ? -15.075 -26.279 56.207 1.00 79.69 94 LEU A CA 1
ATOM 729 C C . LEU A 1 94 ? -15.429 -26.292 57.702 1.00 79.69 94 LEU A C 1
ATOM 731 O O . LEU A 1 94 ? -14.643 -26.753 58.529 1.00 79.69 94 LEU A O 1
ATOM 735 N N . ARG A 1 95 ? -16.603 -25.767 58.067 1.00 74.56 95 ARG A N 1
ATOM 736 C CA . ARG A 1 95 ? -17.154 -25.960 59.414 1.00 74.56 95 ARG A CA 1
ATOM 737 C C . ARG A 1 95 ? -17.846 -27.317 59.478 1.00 74.56 95 ARG A C 1
ATOM 739 O O . ARG A 1 95 ? -18.808 -27.555 58.757 1.00 74.56 95 ARG A O 1
ATOM 746 N N . LYS A 1 96 ? -17.361 -28.190 60.360 1.00 72.19 96 LYS A N 1
ATOM 747 C CA . LYS A 1 96 ? -18.014 -29.456 60.704 1.00 72.19 96 LYS A CA 1
ATOM 748 C C . LYS A 1 96 ? -19.251 -29.155 61.560 1.00 72.19 96 LYS A C 1
ATOM 750 O O . LYS A 1 96 ? -19.109 -28.667 62.678 1.00 72.19 96 LYS A O 1
ATOM 755 N N . SER A 1 97 ? -20.441 -29.406 61.024 1.00 68.62 97 SER A N 1
ATOM 756 C CA . SER A 1 97 ? -21.690 -29.438 61.793 1.00 68.62 97 SER A CA 1
ATOM 757 C C . SER A 1 97 ? -21.758 -30.746 62.587 1.00 68.62 97 SER A C 1
ATOM 759 O O . SER A 1 97 ? -21.457 -31.805 62.032 1.00 68.62 97 SER A O 1
ATOM 761 N N . ALA A 1 98 ? -22.054 -30.623 63.884 1.00 65.62 98 ALA A N 1
ATOM 762 C CA . ALA A 1 98 ? -22.160 -31.713 64.854 1.00 65.62 98 ALA A CA 1
ATOM 763 C C . ALA A 1 98 ? -23.400 -32.583 64.630 1.00 65.62 98 ALA A C 1
ATOM 765 O O . ALA A 1 98 ? -24.407 -32.036 64.124 1.00 65.62 98 ALA A O 1
#

Radius of gyration: 28.18 Å; Cα contacts (8 Å, |Δi|>4): 57; chains: 1; bounding box: 38×49×97 Å

Secondary structure (DSSP, 8-state):
------------------TTTHHHHHHHHHHHHHHHHHH---EEEEEETTEEEEEETTT-PBP--EE--SSPPPPPPPP-GGGGS-PPPP--------

Mean predicted aligned error: 15.89 Å

pLDDT: mean 76.64, std 15.27, range [36.66, 92.19]